Protein AF-A0A375Z5R8-F1 (afdb_monomer)

Mean predicted aligned error: 9.93 Å

Radius of gyration: 15.84 Å; Cα contacts (8 Å, |Δi|>4): 68; chains: 1; bounding box: 35×47×27 Å

Organism: Mycolicibacterium parafortuitum (NCBI:txid39692)

pLDDT: mean 78.89, std 15.36, range [43.09, 93.06]

Secondary structure (DSSP, 8-state):
---------------------GGGSSSGGG--EETTEE-HHHHHHHHHHHHTT-S-HHHHHHHTT--HHHHHHHHHHHS--

Structure (mmCIF, N/CA/C/O backbone):
data_AF-A0A375Z5R8-F1
#
_entry.id   AF-A0A375Z5R8-F1
#
loop_
_atom_site.group_PDB
_atom_site.id
_atom_site.type_symbol
_atom_site.label_atom_id
_atom_site.label_alt_id
_atom_site.label_comp_id
_atom_site.label_asym_id
_atom_site.label_entity_id
_atom_site.label_seq_id
_atom_site.pdbx_PDB_ins_code
_atom_site.Cartn_x
_atom_site.Cartn_y
_atom_site.Cartn_z
_atom_site.occupancy
_atom_site.B_iso_or_equiv
_atom_site.auth_seq_id
_atom_site.auth_comp_id
_atom_site.auth_asym_id
_atom_site.auth_atom_id
_atom_site.pdbx_PDB_model_num
ATOM 1 N N . MET A 1 1 ? -20.649 -36.736 -13.386 1.00 43.09 1 MET A N 1
ATOM 2 C CA . MET A 1 1 ? -20.095 -35.572 -14.116 1.00 43.09 1 MET A CA 1
ATOM 3 C C . MET A 1 1 ? -19.254 -34.742 -13.150 1.00 43.09 1 MET A C 1
ATOM 5 O O . MET A 1 1 ? -19.803 -33.958 -12.389 1.00 43.09 1 MET A O 1
ATOM 9 N N . SER A 1 2 ? -17.940 -34.969 -13.105 1.00 43.66 2 SER A N 1
ATOM 10 C CA . SER A 1 2 ? -17.047 -34.377 -12.096 1.00 43.66 2 SER A CA 1
ATOM 11 C C . SER A 1 2 ? -16.418 -33.082 -12.620 1.00 43.66 2 SER A C 1
ATOM 13 O O . SER A 1 2 ? -15.632 -33.114 -13.564 1.00 43.66 2 SER A O 1
ATOM 15 N N . ARG A 1 3 ? -16.759 -31.929 -12.027 1.00 46.12 3 ARG A N 1
ATOM 16 C CA . ARG A 1 3 ? -16.114 -30.640 -12.330 1.00 46.12 3 ARG A CA 1
ATOM 17 C C . ARG A 1 3 ? -14.801 -30.537 -11.554 1.00 46.12 3 ARG A C 1
ATOM 19 O O . ARG A 1 3 ? -14.792 -30.398 -10.336 1.00 46.12 3 ARG A O 1
ATOM 26 N N . ALA A 1 4 ? -13.700 -30.643 -12.293 1.00 52.00 4 ALA A N 1
ATOM 27 C CA . ALA A 1 4 ? -12.338 -30.577 -11.792 1.00 52.00 4 ALA A CA 1
ATOM 28 C C . ALA A 1 4 ? -12.055 -29.255 -11.058 1.00 52.00 4 ALA A C 1
ATOM 30 O O . ALA A 1 4 ? -12.304 -28.161 -11.570 1.00 52.00 4 ALA A O 1
ATOM 31 N N . ALA A 1 5 ? -11.501 -29.386 -9.853 1.00 55.31 5 ALA A N 1
ATOM 32 C CA . ALA A 1 5 ? -11.029 -28.298 -9.016 1.00 55.31 5 ALA A CA 1
ATOM 33 C C . ALA A 1 5 ? -10.017 -27.428 -9.776 1.00 55.31 5 ALA A C 1
ATOM 35 O O . ALA A 1 5 ? -8.924 -27.873 -10.135 1.00 55.31 5 ALA A O 1
ATOM 36 N N . ARG A 1 6 ? -10.365 -26.156 -9.990 1.00 52.56 6 ARG A N 1
ATOM 37 C CA . ARG A 1 6 ? -9.480 -25.136 -10.562 1.00 52.56 6 ARG A CA 1
ATOM 38 C C . ARG A 1 6 ? -8.450 -24.722 -9.503 1.00 52.56 6 ARG A C 1
ATOM 40 O O . ARG A 1 6 ? -8.521 -23.650 -8.914 1.00 52.56 6 ARG A O 1
ATOM 47 N N . LYS A 1 7 ? -7.500 -25.616 -9.216 1.00 52.00 7 LYS A N 1
ATOM 48 C CA . LYS A 1 7 ? -6.363 -25.369 -8.324 1.00 52.00 7 LYS A CA 1
ATOM 49 C C . LYS A 1 7 ? -5.298 -24.625 -9.119 1.00 52.00 7 LYS A C 1
ATOM 51 O O . LYS A 1 7 ? -4.372 -25.221 -9.664 1.00 52.00 7 LYS A O 1
ATOM 56 N N . THR A 1 8 ? -5.461 -23.311 -9.215 1.00 59.41 8 THR A N 1
ATOM 57 C CA . THR A 1 8 ? -4.477 -22.403 -9.806 1.00 59.41 8 THR A CA 1
ATOM 58 C C . THR A 1 8 ? -3.211 -22.428 -8.947 1.00 59.41 8 THR A C 1
ATOM 60 O O . THR A 1 8 ? -3.024 -21.609 -8.052 1.00 59.41 8 THR A O 1
ATOM 63 N N . ARG A 1 9 ? -2.325 -23.400 -9.196 1.00 57.09 9 ARG A N 1
ATOM 64 C CA . ARG A 1 9 ? -0.932 -23.368 -8.742 1.00 57.09 9 ARG A CA 1
ATOM 65 C C . ARG A 1 9 ? -0.257 -22.210 -9.467 1.00 57.09 9 ARG A C 1
ATOM 67 O O . ARG A 1 9 ? 0.311 -22.379 -10.545 1.00 57.09 9 ARG A O 1
ATOM 74 N N . ARG A 1 10 ? -0.353 -21.012 -8.888 1.00 58.22 10 ARG A N 1
ATOM 75 C CA . ARG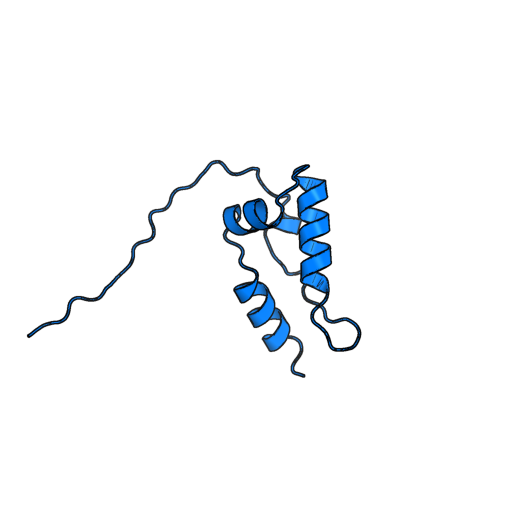 A 1 10 ? 0.472 -19.872 -9.279 1.00 58.22 10 ARG A CA 1
ATOM 76 C C . ARG A 1 10 ? 1.916 -20.273 -8.992 1.00 58.22 10 ARG A C 1
ATOM 78 O O . ARG A 1 10 ? 2.350 -20.334 -7.848 1.00 58.22 10 ARG A O 1
ATOM 85 N N . ARG A 1 11 ? 2.598 -20.674 -10.067 1.00 52.28 11 ARG A N 1
ATOM 86 C CA . ARG A 1 11 ? 4.029 -20.959 -10.138 1.00 52.28 11 ARG A CA 1
ATOM 87 C C . ARG A 1 11 ? 4.779 -19.942 -9.286 1.00 52.28 11 ARG A C 1
ATOM 89 O O . ARG A 1 11 ? 4.690 -18.745 -9.544 1.00 52.28 11 ARG A O 1
ATOM 96 N N . SER A 1 12 ? 5.536 -20.466 -8.329 1.00 51.62 12 SER A N 1
ATOM 97 C CA . SER A 1 12 ? 6.714 -19.835 -7.746 1.00 51.62 12 SER A CA 1
ATOM 98 C C . SER A 1 12 ? 7.622 -19.351 -8.884 1.00 51.62 12 SER A C 1
ATOM 100 O O . SER A 1 12 ? 8.477 -20.069 -9.394 1.00 51.62 12 SER A O 1
ATOM 102 N N . ARG A 1 13 ? 7.367 -18.138 -9.369 1.00 52.84 13 ARG A N 1
ATOM 103 C CA . ARG A 1 13 ? 8.368 -17.320 -10.035 1.00 52.84 13 ARG A CA 1
ATOM 104 C C . ARG A 1 13 ? 8.955 -16.490 -8.915 1.00 52.84 13 ARG A C 1
ATOM 106 O O . ARG A 1 13 ? 8.456 -15.415 -8.613 1.00 52.84 13 ARG A O 1
ATOM 113 N N . ARG A 1 14 ? 9.985 -17.032 -8.266 1.00 48.47 14 ARG A N 1
ATOM 114 C CA . ARG A 1 14 ? 10.890 -16.257 -7.418 1.00 48.47 14 ARG A CA 1
ATOM 115 C C . ARG A 1 14 ? 11.669 -15.340 -8.361 1.00 48.47 14 ARG A C 1
ATOM 117 O O . ARG A 1 14 ? 12.809 -15.615 -8.716 1.00 48.47 14 ARG A O 1
ATOM 124 N N . SER A 1 15 ? 10.996 -14.320 -8.892 1.00 49.25 15 SER A N 1
ATOM 125 C CA . SER A 1 15 ? 11.671 -13.208 -9.538 1.00 49.25 15 SER A CA 1
ATOM 126 C C . SER A 1 15 ? 12.630 -12.651 -8.500 1.00 49.25 15 SER A C 1
ATOM 128 O O . SER A 1 15 ? 12.263 -12.474 -7.338 1.00 49.25 15 SER A O 1
ATOM 130 N N . LYS A 1 16 ? 13.881 -12.461 -8.909 1.00 51.34 16 LYS A N 1
ATOM 131 C CA . LYS A 1 16 ? 14.921 -11.789 -8.135 1.00 51.34 16 LYS A CA 1
ATOM 132 C C . LYS A 1 16 ? 14.520 -10.317 -8.071 1.00 51.34 16 LYS A C 1
ATOM 134 O O . LYS A 1 16 ? 14.952 -9.501 -8.873 1.00 51.34 16 LYS A O 1
ATOM 139 N N . LEU A 1 17 ? 13.517 -10.049 -7.254 1.00 54.88 17 LEU A N 1
ATOM 140 C CA . LEU A 1 17 ? 12.935 -8.735 -7.085 1.00 54.88 17 LEU A CA 1
ATOM 141 C C . LEU A 1 17 ? 13.934 -7.882 -6.318 1.00 54.88 17 LEU A C 1
ATOM 143 O O . LEU A 1 17 ? 14.713 -8.448 -5.542 1.00 54.88 17 LEU A O 1
ATOM 147 N N . PRO A 1 18 ? 13.932 -6.556 -6.524 1.00 60.00 18 PRO A N 1
ATOM 148 C CA . PRO A 1 18 ? 14.642 -5.668 -5.619 1.00 60.00 18 PRO A CA 1
ATOM 149 C C . PRO A 1 18 ? 14.193 -6.035 -4.206 1.00 60.00 18 PRO A C 1
ATOM 151 O O . PRO A 1 18 ? 12.995 -6.033 -3.913 1.00 60.00 18 PRO A O 1
ATOM 154 N N . GLN A 1 19 ? 15.135 -6.498 -3.383 1.00 72.12 19 GLN A N 1
ATOM 155 C CA . GLN A 1 19 ? 14.823 -6.867 -2.012 1.00 72.12 19 GLN A CA 1
ATOM 156 C C . GLN A 1 19 ? 14.365 -5.590 -1.325 1.00 72.12 19 GLN A C 1
ATOM 158 O O . GLN A 1 19 ? 15.173 -4.693 -1.091 1.00 72.12 19 GLN A O 1
ATOM 163 N N . LEU A 1 20 ? 13.062 -5.498 -1.047 1.00 82.25 20 LEU A N 1
ATOM 164 C CA . LEU A 1 20 ? 12.574 -4.466 -0.152 1.00 82.25 20 LEU A CA 1
ATOM 165 C C . LEU A 1 20 ? 13.316 -4.618 1.183 1.00 82.25 20 LEU A C 1
ATOM 167 O O . LEU A 1 20 ? 13.540 -5.758 1.625 1.00 82.25 20 LEU A O 1
ATOM 171 N N . PRO A 1 21 ? 13.676 -3.502 1.834 1.00 85.06 21 PRO A N 1
ATOM 172 C CA . PRO A 1 21 ? 14.149 -3.520 3.208 1.00 85.06 21 PRO A CA 1
ATOM 173 C C . PRO A 1 21 ? 13.225 -4.373 4.090 1.00 85.06 21 PRO A C 1
ATOM 175 O O . PRO A 1 21 ? 12.017 -4.391 3.836 1.00 85.06 21 PRO A O 1
ATOM 178 N N . PRO A 1 22 ? 13.746 -5.065 5.119 1.00 85.69 22 PRO A N 1
ATOM 179 C CA . PRO A 1 22 ? 12.941 -5.931 5.986 1.00 85.69 22 PRO A CA 1
ATOM 180 C C . PRO A 1 22 ? 11.677 -5.250 6.530 1.00 85.69 22 PRO A C 1
ATOM 182 O O . PRO A 1 22 ? 10.614 -5.861 6.567 1.00 85.69 22 PRO A O 1
ATOM 185 N N . GLU A 1 23 ? 11.774 -3.961 6.853 1.00 87.56 23 GLU A N 1
ATOM 186 C CA . GLU A 1 23 ? 10.680 -3.129 7.369 1.00 87.56 23 GLU A CA 1
ATOM 187 C C . GLU A 1 23 ? 9.550 -2.878 6.355 1.00 87.56 23 GLU A C 1
ATOM 189 O O . GLU A 1 23 ? 8.419 -2.610 6.748 1.00 87.56 23 GLU A O 1
ATOM 194 N N . LEU A 1 24 ? 9.836 -2.990 5.053 1.00 89.06 24 LEU A N 1
ATOM 195 C CA . LEU A 1 24 ? 8.878 -2.781 3.960 1.00 89.06 24 LEU A CA 1
ATOM 196 C C . LEU A 1 24 ? 8.348 -4.098 3.370 1.00 89.06 24 LEU A C 1
ATOM 198 O O . LEU A 1 24 ? 7.540 -4.079 2.439 1.00 89.06 24 LEU A O 1
ATOM 202 N N . GLN A 1 25 ? 8.790 -5.245 3.897 1.00 87.44 25 GLN A N 1
ATOM 203 C CA . GLN A 1 25 ? 8.282 -6.569 3.514 1.00 87.44 25 GLN A CA 1
ATOM 204 C C . GLN A 1 25 ? 6.960 -6.922 4.203 1.00 87.44 25 GLN A C 1
ATOM 206 O O . GLN A 1 25 ? 6.310 -7.896 3.819 1.00 87.44 25 GLN A O 1
ATOM 211 N N . THR A 1 26 ? 6.537 -6.136 5.192 1.00 88.00 26 THR A N 1
ATOM 212 C CA . THR A 1 26 ? 5.214 -6.235 5.809 1.00 88.00 26 THR A CA 1
ATOM 213 C C . THR A 1 26 ? 4.555 -4.861 5.868 1.00 88.00 26 THR A C 1
ATOM 215 O O . THR A 1 26 ? 5.155 -3.839 5.544 1.00 88.00 26 THR A O 1
ATOM 218 N N . PHE A 1 27 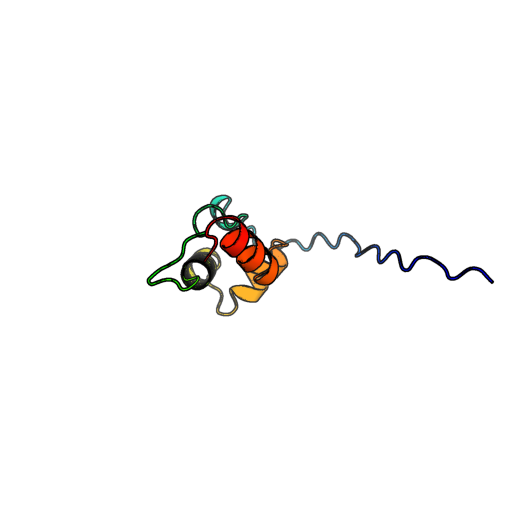? 3.284 -4.845 6.258 1.00 88.94 27 PHE A N 1
ATOM 219 C CA . PHE A 1 27 ? 2.522 -3.614 6.442 1.00 88.94 27 PHE A CA 1
ATOM 220 C C . PHE A 1 27 ? 2.475 -3.153 7.897 1.00 88.94 27 PHE A C 1
ATOM 222 O O . PHE A 1 27 ? 1.792 -2.180 8.188 1.00 88.94 27 PHE A O 1
ATOM 229 N N . ASP A 1 28 ? 3.144 -3.843 8.819 1.00 88.25 28 ASP A N 1
ATOM 230 C CA . ASP A 1 28 ? 2.837 -3.741 10.251 1.00 88.25 28 ASP A CA 1
ATOM 231 C C . ASP A 1 28 ? 3.056 -2.323 10.806 1.00 88.25 28 ASP A C 1
ATOM 233 O O . ASP A 1 28 ? 2.261 -1.857 11.620 1.00 88.25 28 ASP A O 1
ATOM 237 N N . ASN A 1 29 ? 4.047 -1.600 10.274 1.00 88.50 29 ASN A N 1
ATOM 238 C CA . ASN A 1 29 ? 4.342 -0.205 10.626 1.00 88.50 29 ASN A CA 1
ATOM 239 C C . ASN A 1 29 ? 3.396 0.821 9.969 1.00 88.50 29 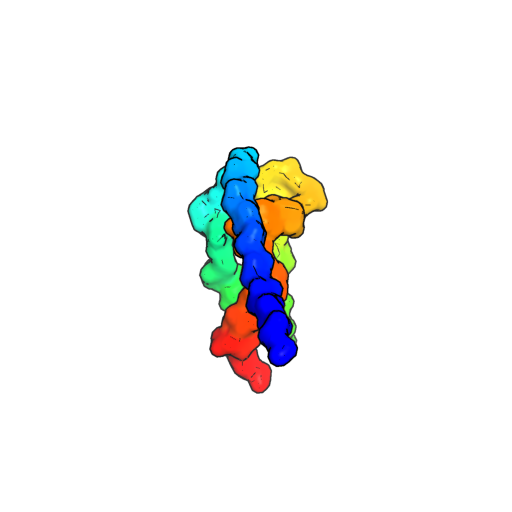ASN A C 1
ATOM 241 O O . ASN A 1 29 ? 3.398 1.990 10.335 1.00 88.50 29 ASN A O 1
ATOM 245 N N . TYR A 1 30 ? 2.586 0.385 9.005 1.00 92.19 30 TYR A N 1
ATOM 246 C CA . TYR A 1 30 ? 1.742 1.223 8.149 1.00 92.19 30 TYR A CA 1
ATOM 247 C C . TYR A 1 30 ? 0.254 0.854 8.250 1.00 92.19 30 TYR A C 1
ATOM 249 O O . TYR A 1 30 ? -0.551 1.203 7.386 1.00 92.19 30 TYR A O 1
ATOM 257 N N . LEU A 1 31 ? -0.132 0.103 9.285 1.00 91.25 31 LEU A N 1
ATOM 258 C CA . LEU A 1 31 ? -1.526 -0.213 9.590 1.00 91.25 31 LEU A CA 1
ATOM 259 C C . LEU A 1 31 ? -2.082 0.814 10.580 1.00 91.25 31 LEU A C 1
ATOM 261 O O . LEU A 1 31 ? -2.171 0.541 11.777 1.00 91.25 31 LEU A O 1
ATOM 265 N N . TYR A 1 32 ? -2.485 1.976 10.070 1.00 89.19 32 TYR A N 1
ATOM 266 C CA . TYR A 1 32 ? -3.193 3.006 10.831 1.00 89.19 32 TYR A CA 1
ATOM 267 C C . TYR A 1 32 ? -4.191 3.780 9.964 1.00 89.19 32 TYR A C 1
ATOM 269 O O . TYR A 1 32 ? -4.117 3.788 8.729 1.00 89.19 32 TYR A O 1
ATOM 277 N N . VAL A 1 33 ? -5.131 4.423 10.652 1.00 85.12 33 VAL A N 1
ATOM 278 C CA . VAL A 1 33 ? -6.139 5.323 10.089 1.00 85.12 33 VAL A CA 1
ATOM 279 C C . VAL A 1 33 ? -5.875 6.745 10.576 1.00 85.12 33 VAL A C 1
ATOM 281 O O . VAL A 1 33 ? -5.441 6.942 11.709 1.00 85.12 33 VAL A O 1
ATOM 284 N N . GLU A 1 34 ? -6.167 7.731 9.740 1.00 83.62 34 GLU A N 1
ATOM 285 C CA . GLU A 1 34 ? -6.094 9.151 10.075 1.00 83.62 34 GLU A CA 1
ATOM 286 C C . GLU A 1 34 ? -7.437 9.796 9.723 1.00 83.62 34 GLU A C 1
ATOM 288 O O . GLU A 1 34 ? -7.968 9.588 8.632 1.00 83.62 34 GLU A O 1
ATOM 293 N N . GLY A 1 35 ? -8.059 10.500 10.675 1.00 80.44 35 GLY A N 1
ATOM 294 C CA . GLY A 1 35 ? -9.377 11.115 10.461 1.00 80.44 35 GLY A CA 1
ATOM 295 C C . GLY A 1 35 ? -10.500 10.126 10.102 1.00 80.44 35 GLY A C 1
ATOM 296 O O . GLY A 1 35 ? -11.451 10.502 9.425 1.00 80.44 35 GLY A O 1
ATOM 297 N N . GLY A 1 36 ? -10.381 8.856 10.510 1.00 80.75 36 GLY A N 1
ATOM 298 C CA . GLY A 1 36 ? -11.336 7.791 10.168 1.00 80.75 36 GLY A CA 1
ATOM 299 C C . GLY A 1 36 ? -11.131 7.164 8.783 1.00 80.75 36 GLY A C 1
ATOM 300 O O . GLY A 1 36 ? -11.881 6.265 8.409 1.00 80.75 36 GLY A O 1
ATOM 301 N N . ALA A 1 37 ? -10.111 7.589 8.031 1.00 78.81 37 ALA A N 1
ATOM 302 C CA . ALA A 1 37 ? -9.768 7.029 6.730 1.00 78.81 37 ALA A CA 1
ATOM 303 C C . ALA A 1 37 ? -8.459 6.216 6.794 1.00 78.81 37 ALA A C 1
ATOM 305 O O . ALA A 1 37 ? -7.514 6.612 7.478 1.00 78.81 37 ALA A O 1
ATOM 306 N N . PRO A 1 38 ? -8.351 5.087 6.073 1.00 79.44 38 PRO A N 1
ATOM 307 C CA . PRO A 1 38 ? -7.098 4.347 5.954 1.00 79.44 38 PRO A CA 1
ATOM 308 C C . PRO A 1 38 ? -6.022 5.190 5.243 1.00 79.44 38 PRO A C 1
ATOM 310 O O . PRO A 1 38 ? -6.101 5.388 4.032 1.00 79.44 38 PRO A O 1
ATOM 313 N N . ALA A 1 39 ? -5.014 5.659 5.987 1.00 87.38 39 ALA A N 1
ATOM 314 C CA . ALA A 1 39 ? -3.986 6.585 5.489 1.00 87.38 39 ALA A CA 1
ATOM 315 C C . ALA A 1 39 ? -2.618 5.91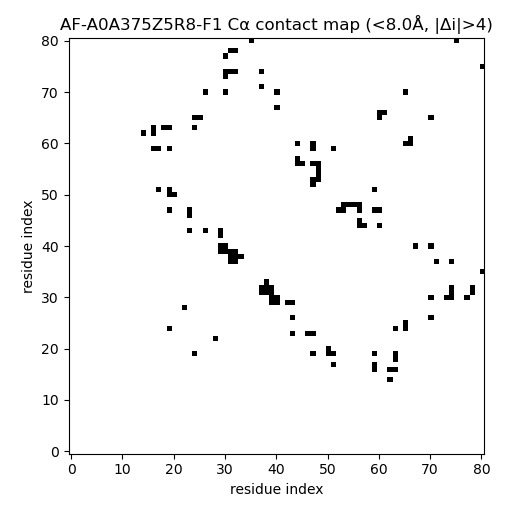6 5.260 1.00 87.38 39 ALA A C 1
ATOM 317 O O . ALA A 1 39 ? -1.935 6.217 4.281 1.00 87.38 39 ALA A O 1
ATOM 318 N N . GLY A 1 40 ? -2.256 4.926 6.085 1.00 91.00 40 GLY A N 1
ATOM 319 C CA . GLY A 1 40 ? -0.902 4.354 6.085 1.00 91.00 40 GLY A CA 1
ATOM 320 C C . GLY A 1 40 ? -0.456 3.667 4.784 1.00 91.00 40 GLY A C 1
ATOM 321 O O . GLY A 1 40 ? 0.740 3.486 4.568 1.00 91.00 40 GLY A O 1
ATOM 322 N N . LEU A 1 41 ? -1.372 3.323 3.868 1.00 91.62 41 LEU A N 1
ATOM 323 C CA . LEU A 1 41 ? -1.004 2.770 2.558 1.00 91.62 41 LEU A CA 1
ATOM 324 C C . LEU A 1 41 ? -0.242 3.785 1.701 1.00 91.62 41 LEU A C 1
ATOM 326 O O . LEU A 1 41 ? 0.672 3.400 0.971 1.00 91.62 41 LEU A O 1
ATOM 330 N N . TYR A 1 42 ? -0.615 5.063 1.768 1.00 90.12 42 TYR A N 1
ATOM 331 C CA . TYR A 1 42 ? 0.059 6.107 1.002 1.00 90.12 42 TYR A CA 1
ATOM 332 C C . TYR A 1 42 ? 1.495 6.299 1.500 1.00 90.12 42 TYR A C 1
ATOM 334 O O . TYR A 1 42 ? 2.433 6.295 0.701 1.00 90.12 42 TYR A O 1
ATOM 342 N N . ASP A 1 43 ? 1.673 6.330 2.819 1.00 92.50 43 ASP A N 1
ATOM 343 C CA . ASP A 1 43 ? 2.985 6.460 3.456 1.00 92.50 43 ASP A CA 1
ATOM 344 C C . ASP A 1 43 ? 3.875 5.241 3.192 1.00 92.50 43 ASP A C 1
ATOM 346 O O . ASP A 1 43 ? 5.070 5.381 2.926 1.00 92.50 43 ASP A O 1
ATOM 350 N N . TYR A 1 44 ? 3.287 4.041 3.155 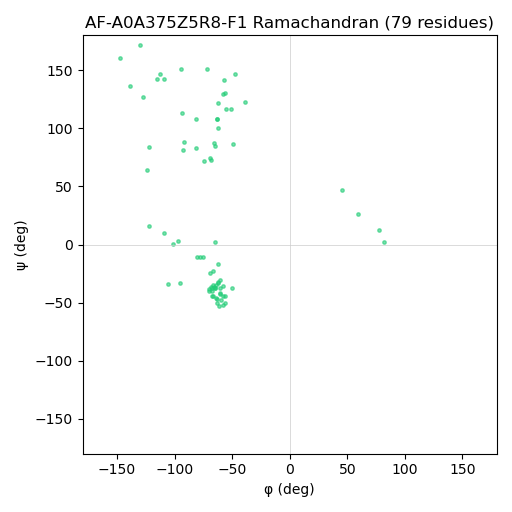1.00 93.06 44 TYR A N 1
ATOM 351 C CA . TYR A 1 44 ? 3.991 2.834 2.726 1.00 93.06 44 TYR A CA 1
ATOM 352 C C . TYR A 1 44 ? 4.500 2.956 1.284 1.00 93.06 44 TYR A C 1
ATOM 354 O O . TYR A 1 44 ? 5.660 2.654 1.001 1.00 93.06 44 TYR A O 1
ATOM 362 N N . LEU A 1 45 ? 3.656 3.410 0.352 1.00 92.06 45 LEU A N 1
ATOM 363 C CA . LEU A 1 45 ? 4.052 3.570 -1.050 1.00 92.06 45 LEU A CA 1
ATOM 364 C C . LEU A 1 45 ? 5.145 4.632 -1.216 1.00 92.06 45 LEU A C 1
ATOM 366 O O . LEU A 1 45 ? 6.058 4.426 -2.018 1.00 92.06 45 LEU A O 1
ATOM 370 N N . ALA A 1 46 ? 5.093 5.720 -0.446 1.00 92.81 46 ALA A N 1
ATOM 371 C CA . ALA A 1 46 ? 6.149 6.726 -0.411 1.00 92.81 46 ALA A CA 1
ATOM 372 C C . ALA A 1 46 ? 7.470 6.132 0.108 1.00 92.81 46 ALA A C 1
ATOM 374 O O . ALA A 1 46 ? 8.508 6.276 -0.541 1.00 92.81 46 ALA A O 1
ATOM 375 N N . ALA A 1 47 ? 7.432 5.382 1.213 1.00 92.25 47 ALA A N 1
ATOM 376 C CA . ALA A 1 47 ? 8.609 4.716 1.769 1.00 92.25 47 ALA A CA 1
ATOM 377 C C . ALA A 1 47 ? 9.226 3.708 0.786 1.00 92.25 47 ALA A C 1
ATOM 379 O O .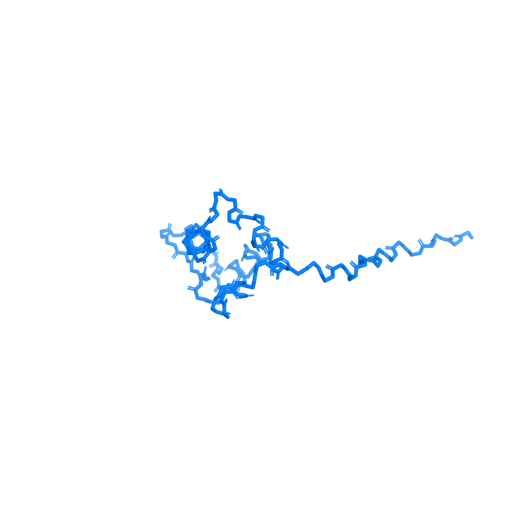 ALA A 1 47 ? 10.443 3.676 0.608 1.00 92.25 47 ALA A O 1
ATOM 380 N N . VAL A 1 48 ? 8.396 2.933 0.081 1.00 91.19 48 VAL A N 1
ATOM 381 C CA . VAL A 1 48 ? 8.851 2.027 -0.984 1.00 91.19 48 VAL A CA 1
ATOM 382 C C . VAL A 1 48 ? 9.470 2.802 -2.144 1.00 91.19 48 VAL A C 1
ATOM 384 O O . VAL A 1 48 ? 10.545 2.425 -2.608 1.00 91.19 48 VAL A O 1
ATOM 387 N N . SER A 1 49 ? 8.832 3.881 -2.607 1.00 91.25 49 SER A N 1
ATOM 388 C CA . SER A 1 49 ? 9.359 4.714 -3.696 1.00 91.25 49 SER A CA 1
ATOM 389 C C . SER A 1 49 ? 10.760 5.230 -3.368 1.00 91.25 49 SER A C 1
ATOM 391 O O . SER A 1 49 ? 11.658 5.103 -4.200 1.00 91.25 49 SER A O 1
ATOM 393 N N . HIS A 1 50 ? 10.968 5.697 -2.134 1.00 90.62 50 HIS A N 1
ATOM 394 C CA . HIS A 1 50 ? 12.271 6.139 -1.642 1.00 90.62 50 HIS A CA 1
ATOM 395 C C . HIS A 1 50 ? 13.282 4.997 -1.490 1.00 90.62 50 HIS A C 1
ATOM 397 O O . HIS A 1 50 ? 14.429 5.145 -1.900 1.00 90.62 50 HIS A O 1
ATOM 403 N N . ALA A 1 51 ? 12.880 3.854 -0.931 1.00 89.12 51 ALA A N 1
ATOM 404 C CA . ALA A 1 51 ? 13.796 2.755 -0.628 1.00 89.12 51 ALA A CA 1
ATOM 405 C C . ALA A 1 51 ? 14.362 2.061 -1.875 1.00 89.12 51 ALA A C 1
ATOM 407 O O . ALA A 1 51 ? 15.513 1.632 -1.873 1.00 89.12 51 ALA A O 1
ATOM 408 N N . VAL A 1 52 ? 13.558 1.922 -2.933 1.00 86.25 52 VAL A N 1
ATOM 409 C CA . VAL A 1 52 ? 13.985 1.278 -4.188 1.00 86.25 52 VAL A CA 1
ATOM 410 C C . VAL A 1 52 ? 14.154 2.265 -5.345 1.00 86.25 52 VAL A C 1
ATOM 412 O O . VAL A 1 52 ? 14.316 1.831 -6.485 1.00 86.25 52 VAL A O 1
ATOM 415 N N . SER A 1 53 ? 14.111 3.573 -5.065 1.00 86.19 53 SER A N 1
ATOM 416 C CA . SER A 1 53 ? 14.230 4.661 -6.048 1.00 86.19 53 SER A CA 1
ATOM 417 C C . SER A 1 53 ? 13.376 4.424 -7.298 1.00 86.19 53 SER A C 1
ATOM 419 O O . SER A 1 53 ? 13.857 4.522 -8.427 1.00 86.19 53 SER A O 1
ATOM 421 N N . THR A 1 54 ? 12.109 4.044 -7.099 1.00 83.56 54 THR A N 1
ATOM 422 C CA . THR A 1 54 ? 11.181 3.710 -8.188 1.00 83.56 54 THR A CA 1
ATOM 423 C C . THR A 1 54 ? 10.019 4.691 -8.265 1.00 83.56 54 THR A C 1
ATOM 425 O O . THR A 1 54 ? 9.441 5.088 -7.254 1.00 83.56 54 THR A O 1
ATOM 428 N N . ASP A 1 55 ? 9.614 4.996 -9.492 1.00 87.31 55 ASP A N 1
ATOM 429 C CA . ASP A 1 55 ? 8.384 5.705 -9.843 1.00 87.31 55 ASP A CA 1
ATOM 430 C C . ASP A 1 55 ? 7.131 4.814 -9.719 1.00 87.31 55 ASP A C 1
ATOM 432 O O . ASP A 1 55 ? 6.004 5.303 -9.773 1.00 87.31 55 ASP A O 1
ATOM 436 N N . LYS A 1 56 ? 7.305 3.495 -9.540 1.00 87.38 56 LYS A N 1
ATOM 437 C CA . LYS A 1 56 ? 6.217 2.501 -9.499 1.00 87.38 56 LYS A CA 1
ATOM 438 C C . LYS A 1 56 ? 6.228 1.682 -8.201 1.00 87.38 56 LYS A C 1
ATOM 440 O O . LYS A 1 56 ? 6.381 0.457 -8.252 1.00 87.38 56 LYS A O 1
ATOM 445 N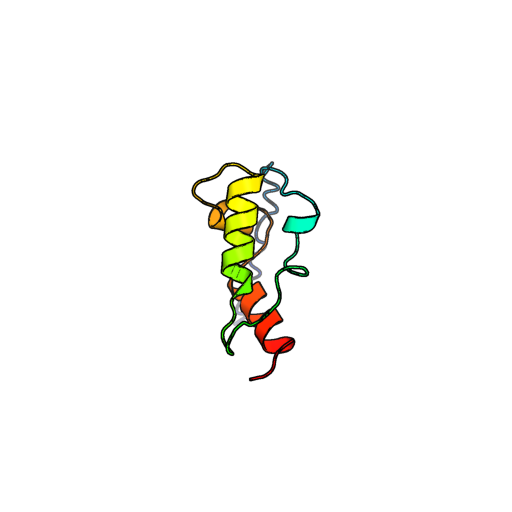 N . PRO A 1 57 ? 6.003 2.300 -7.026 1.00 88.44 57 PRO A N 1
ATOM 446 C CA . PRO A 1 57 ? 6.065 1.604 -5.737 1.00 88.44 57 PRO A CA 1
ATOM 447 C C . PRO A 1 57 ? 5.046 0.462 -5.621 1.00 88.44 57 PRO A C 1
ATOM 449 O O . PRO A 1 57 ? 5.336 -0.577 -5.032 1.00 88.44 57 PRO A O 1
ATOM 452 N N . ALA A 1 58 ? 3.889 0.575 -6.282 1.00 87.88 58 ALA A N 1
ATOM 453 C CA . ALA A 1 58 ? 2.905 -0.505 -6.347 1.00 87.88 58 ALA A CA 1
ATOM 454 C C . ALA A 1 58 ? 3.442 -1.768 -7.051 1.00 87.88 58 ALA A C 1
ATOM 456 O O . ALA A 1 58 ? 3.073 -2.886 -6.689 1.00 87.88 58 ALA A O 1
ATOM 457 N N . ALA A 1 59 ? 4.329 -1.624 -8.043 1.00 86.31 59 ALA A N 1
ATOM 458 C CA . ALA A 1 59 ? 4.963 -2.766 -8.696 1.00 86.31 59 ALA A CA 1
ATOM 459 C C . ALA A 1 59 ? 5.958 -3.462 -7.754 1.00 86.31 59 ALA A C 1
ATOM 461 O O . ALA A 1 59 ? 5.976 -4.690 -7.707 1.00 86.31 59 ALA A O 1
ATOM 462 N N . ALA A 1 60 ? 6.719 -2.693 -6.967 1.00 85.69 60 ALA A N 1
ATOM 463 C CA . ALA A 1 60 ? 7.636 -3.210 -5.948 1.00 85.69 60 ALA A CA 1
ATOM 464 C C . ALA A 1 60 ? 6.896 -3.893 -4.777 1.00 85.69 60 ALA A C 1
ATOM 466 O O . ALA A 1 60 ? 7.307 -4.957 -4.317 1.00 85.69 60 ALA A O 1
ATOM 467 N N . MET A 1 61 ? 5.747 -3.354 -4.366 1.00 89.25 61 MET A N 1
ATOM 468 C CA . MET A 1 61 ? 4.847 -3.991 -3.400 1.00 89.25 61 MET A CA 1
ATOM 469 C C . MET A 1 61 ? 4.321 -5.340 -3.921 1.00 89.25 61 MET A C 1
ATOM 471 O O . MET A 1 61 ? 4.473 -6.369 -3.264 1.00 89.25 61 MET A O 1
ATOM 475 N N . ASN A 1 62 ? 3.753 -5.358 -5.133 1.00 88.12 62 ASN A N 1
ATOM 476 C CA . ASN A 1 62 ? 3.222 -6.581 -5.751 1.00 88.12 62 ASN A CA 1
ATOM 477 C C . ASN A 1 62 ? 4.308 -7.643 -5.951 1.00 88.12 62 ASN A C 1
ATOM 479 O O . ASN A 1 62 ? 4.068 -8.840 -5.789 1.00 88.12 62 ASN A O 1
ATOM 483 N N . ALA A 1 63 ? 5.509 -7.195 -6.302 1.00 84.00 63 ALA A N 1
ATOM 484 C CA . ALA A 1 63 ? 6.701 -8.015 -6.351 1.00 84.00 63 ALA A CA 1
ATOM 485 C C . ALA A 1 63 ? 6.966 -8.700 -5.003 1.00 84.00 63 ALA A C 1
ATOM 487 O O . ALA A 1 63 ? 7.092 -9.922 -4.958 1.00 84.00 63 ALA A O 1
ATOM 488 N N . ALA A 1 64 ? 6.968 -7.952 -3.901 1.00 83.81 64 ALA A N 1
ATOM 489 C CA . ALA A 1 64 ? 7.160 -8.493 -2.556 1.00 83.81 64 ALA A CA 1
ATOM 490 C C . ALA A 1 64 ? 6.039 -9.444 -2.081 1.00 83.81 64 ALA A C 1
ATOM 492 O O . ALA A 1 64 ? 6.092 -9.949 -0.964 1.00 83.81 64 ALA A O 1
ATOM 493 N N . GLY A 1 65 ? 5.035 -9.728 -2.919 1.00 87.38 65 GLY A N 1
ATOM 494 C CA . GLY A 1 65 ? 3.894 -10.572 -2.570 1.00 87.38 65 GLY A CA 1
ATOM 495 C C . GLY A 1 65 ? 2.859 -9.847 -1.715 1.00 87.38 65 GLY A C 1
ATOM 496 O O . GLY A 1 65 ? 1.963 -10.490 -1.171 1.00 87.38 65 GLY A O 1
ATOM 497 N N . LEU A 1 66 ? 2.974 -8.524 -1.608 1.00 89.19 66 LEU A N 1
ATOM 498 C CA . LEU A 1 66 ? 2.061 -7.668 -0.871 1.00 89.19 66 LEU A CA 1
ATOM 499 C C . LEU A 1 66 ? 0.986 -7.105 -1.804 1.00 89.19 66 LEU A C 1
ATOM 501 O O . LEU A 1 66 ? 1.196 -6.926 -3.002 1.00 89.19 66 LEU A O 1
ATOM 505 N N . SER A 1 67 ? -0.189 -6.833 -1.244 1.00 90.69 67 SER A N 1
ATOM 506 C CA . SER A 1 67 ? -1.370 -6.380 -1.977 1.00 90.69 67 SER A CA 1
ATOM 507 C C . SER A 1 67 ? -2.082 -5.287 -1.194 1.00 90.69 67 SER A C 1
ATOM 509 O O . SER A 1 67 ? -2.318 -5.441 0.005 1.00 90.69 67 SER A O 1
ATOM 511 N N . ALA A 1 68 ? -2.509 -4.227 -1.885 1.00 89.44 68 ALA A N 1
ATOM 512 C CA . ALA A 1 68 ? -3.334 -3.178 -1.288 1.00 89.44 68 ALA A CA 1
ATOM 513 C C . ALA A 1 68 ? -4.639 -3.747 -0.703 1.00 89.44 68 ALA A C 1
ATOM 515 O O . ALA A 1 68 ? -5.074 -3.328 0.363 1.00 89.44 68 ALA A O 1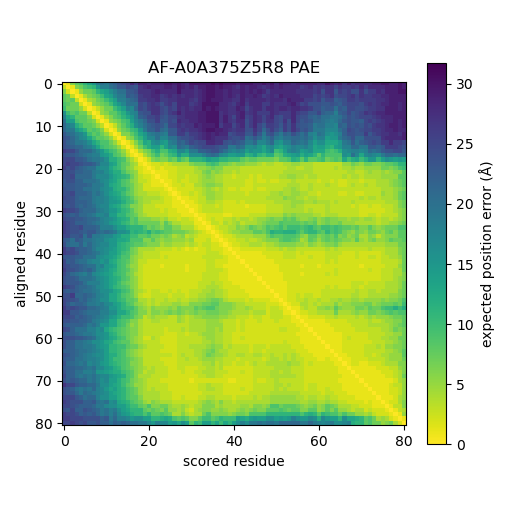
ATOM 516 N N . ALA A 1 69 ? -5.238 -4.760 -1.340 1.00 90.25 69 ALA A N 1
ATOM 517 C CA . ALA A 1 69 ? -6.441 -5.405 -0.813 1.00 90.25 69 ALA A CA 1
ATOM 518 C C . ALA A 1 69 ? -6.172 -6.167 0.497 1.00 90.25 69 ALA A C 1
ATOM 520 O O . ALA A 1 69 ? -7.029 -6.201 1.377 1.00 90.25 69 ALA A O 1
ATOM 521 N N . ASP A 1 70 ? -4.991 -6.774 0.651 1.00 88.88 70 ASP A N 1
ATOM 522 C CA . ASP A 1 70 ? -4.596 -7.396 1.922 1.00 88.88 70 ASP A CA 1
ATOM 523 C C . ASP A 1 70 ? -4.334 -6.353 3.001 1.00 88.88 70 ASP A C 1
ATOM 525 O O . ASP A 1 70 ? -4.749 -6.551 4.143 1.00 88.88 70 ASP A O 1
ATOM 529 N N . TRP A 1 71 ? -3.723 -5.225 2.636 1.00 91.94 71 TRP A N 1
ATOM 530 C CA . TRP A 1 71 ? -3.573 -4.086 3.535 1.00 91.94 71 TRP A CA 1
ATOM 531 C C . TRP A 1 71 ? -4.932 -3.579 4.033 1.00 91.94 71 TRP A C 1
ATOM 533 O O . TRP A 1 71 ? -5.150 -3.535 5.241 1.00 91.94 71 TRP A O 1
ATOM 543 N N . TYR A 1 72 ? -5.883 -3.303 3.131 1.00 88.75 72 TYR A N 1
ATOM 544 C CA . TYR A 1 72 ? -7.228 -2.837 3.496 1.00 88.75 72 TYR A CA 1
ATOM 545 C C . TYR A 1 72 ? -7.946 -3.827 4.412 1.00 88.75 72 TYR A C 1
ATOM 547 O O . TYR A 1 72 ? -8.512 -3.427 5.425 1.00 88.75 72 TYR A O 1
ATOM 555 N N . ARG A 1 73 ? -7.886 -5.129 4.102 1.00 88.62 73 ARG A N 1
ATOM 556 C CA . ARG A 1 73 ? -8.491 -6.169 4.948 1.00 88.62 73 ARG A CA 1
ATOM 557 C C . ARG A 1 73 ? -7.891 -6.196 6.354 1.00 88.62 73 ARG A C 1
ATOM 559 O O . ARG A 1 73 ? -8.635 -6.315 7.322 1.00 88.62 73 ARG A O 1
ATOM 566 N N . ARG A 1 74 ? -6.566 -6.065 6.479 1.00 89.75 74 ARG A N 1
ATOM 567 C CA . ARG A 1 74 ? -5.886 -5.987 7.784 1.00 89.75 74 ARG A CA 1
ATOM 568 C C . ARG A 1 74 ? -6.223 -4.700 8.530 1.00 89.75 74 ARG A C 1
ATOM 570 O O . ARG A 1 74 ? -6.424 -4.749 9.737 1.00 89.75 74 ARG A O 1
ATOM 577 N N . CYS A 1 75 ? -6.301 -3.578 7.820 1.00 87.12 75 CYS A N 1
ATOM 578 C CA . CYS A 1 75 ? -6.644 -2.281 8.390 1.00 87.12 75 CYS A CA 1
ATOM 579 C C . CYS A 1 75 ? -8.069 -2.301 8.965 1.00 87.12 75 CYS A C 1
ATOM 581 O O . CYS A 1 75 ? -8.244 -2.020 10.144 1.00 87.12 75 CYS A O 1
ATOM 583 N N . LEU A 1 76 ? -9.056 -2.769 8.192 1.00 84.75 76 LEU A N 1
ATOM 584 C CA . LEU A 1 76 ? -10.449 -2.907 8.642 1.00 84.75 76 LEU A CA 1
ATOM 585 C C . LEU A 1 76 ? -10.617 -3.920 9.781 1.00 84.75 76 LEU A C 1
ATOM 587 O O . LEU A 1 76 ? -11.439 -3.723 10.667 1.00 84.75 76 LEU A O 1
ATOM 591 N N . GLY A 1 77 ? -9.833 -5.003 9.781 1.00 85.56 77 GLY A N 1
ATOM 592 C CA . GLY A 1 77 ? -9.833 -5.961 10.888 1.00 85.56 77 GLY A CA 1
ATOM 593 C C . GLY A 1 77 ? -9.225 -5.409 12.183 1.00 85.56 77 GLY A C 1
ATOM 594 O O . GLY A 1 77 ? -9.539 -5.913 13.258 1.00 85.56 77 GLY A O 1
ATOM 595 N N . ARG A 1 78 ? -8.350 -4.398 12.093 1.00 82.81 78 ARG A N 1
ATOM 596 C CA . ARG A 1 78 ? -7.656 -3.786 13.238 1.00 82.81 78 ARG A CA 1
ATOM 597 C C . ARG A 1 78 ? -8.359 -2.532 13.763 1.00 82.81 78 ARG A C 1
ATOM 599 O O . ARG A 1 78 ? -8.326 -2.296 14.965 1.00 82.81 78 ARG A O 1
ATOM 606 N N . PHE A 1 79 ? -8.991 -1.763 12.881 1.00 78.06 79 PHE A N 1
ATOM 607 C CA . PHE A 1 79 ? -9.764 -0.565 13.198 1.00 78.06 79 PHE A CA 1
ATOM 608 C C . PHE A 1 79 ? -11.189 -0.751 12.669 1.00 78.06 79 PHE A C 1
ATOM 610 O O . PHE A 1 79 ? -11.477 -0.346 11.540 1.00 78.06 79 PHE A O 1
ATOM 617 N N . PRO A 1 80 ? -12.070 -1.417 13.436 1.00 64.50 80 PRO A N 1
ATOM 618 C CA . PRO A 1 80 ? -13.483 -1.436 13.099 1.00 64.50 80 PRO A CA 1
ATOM 619 C C . PRO A 1 80 ? -14.010 0.003 13.165 1.00 64.50 80 PRO A C 1
ATOM 621 O O . PRO A 1 80 ? -13.853 0.676 14.184 1.00 64.50 80 PRO A O 1
ATOM 624 N N . VAL A 1 81 ? -14.553 0.468 12.041 1.00 59.53 81 VAL A N 1
ATOM 625 C CA . VAL A 1 81 ? -15.318 1.720 11.925 1.00 59.53 81 VAL A CA 1
ATOM 626 C C . VAL A 1 81 ? -16.618 1.644 12.710 1.00 59.53 81 VAL A C 1
ATOM 628 O O . VAL A 1 81 ? -17.226 0.549 12.725 1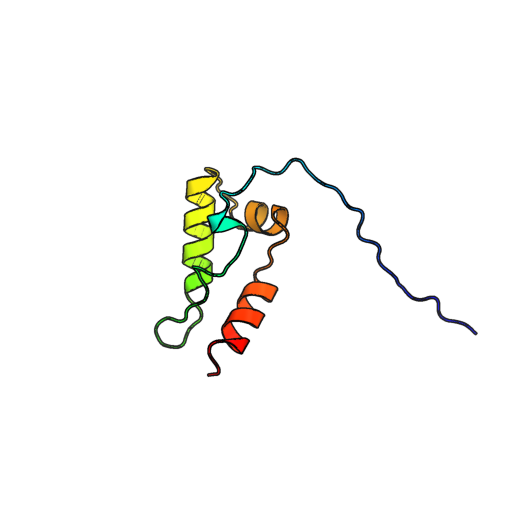.00 59.53 81 VAL A O 1
#

Foldseek 3Di:
DDDDDPPPPPDPPLPVADDQDPVLLDCPVQLDADPNHRDSVVVSLVSQCVRVVDPCSVVSCVSSVHDPVVSVVVSCVVDPD

Solvent-accessible surface area (backbone atoms only — not comparable to full-atom values): 5278 Å² total; per-residue (Å²): 138,86,82,78,81,86,75,80,77,77,72,87,72,81,66,90,56,83,78,63,56,78,80,66,65,52,58,78,94,35,66,48,66,54,96,91,38,86,44,24,63,59,57,47,39,51,51,44,18,66,74,70,74,39,98,51,29,68,59,57,38,47,64,70,74,46,49,73,69,58,50,50,52,52,38,49,72,72,52,75,127

Sequence (81 aa):
MSRAARKTRRRSRRSKLPQLPPELQTFDNYLYVEGGAPAGLYDYLAAVSHAVSTDKPAAAMNAAGLSAADWYRRCLGRFPV